Protein AF-A0A2R8BXD3-F1 (afdb_monomer)

Foldseek 3Di:
DDDDDPPDPPDDDPPPPDDFAFDDPVRVCVQQELKKWWKDFPPHTQWIKHAYPPQWIWIDRPPQAIWIWGWDDDPQWIWIWTADPVRDIDDIWTWGWGDPPNWIWIFTDDPDRGTIMTTDDMDSDDDRHPPDPPDD

pLDDT: mean 87.6, std 15.01, range [44.31, 98.75]

Nearest PDB structures (foldseek):
  7qh3-assembly2_B  TM=3.896E-01  e=1.835E-01  Streptomyces tsukubensis NRRL18488
  3akn-assembly1_A  TM=4.116E-01  e=3.632E-01  Rattus norvegicus
  1sa8-assembly1_A  TM=3.874E-01  e=6.474E-01  Rattus norvegicus
  5z4g-assembly2_B  TM=3.226E-01  e=1.095E+00  Ramazzottius varieornatus
  3pve-assembly1_A  TM=2.483E-01  e=3.131E+00  Mus musculus

Sequence (136 aa):
MWRSLLFLCFGLLPGLALAQSPMSASEFERETTGKTLTFSANGMPYGAEEYREDREVRWSFLDGECSTGTWYPQDGAICFVYEDEAGNESAPQCWHFFREGGGLRAEFVSETPGTTLYETETSDEPLLCYGPRIGV

Structure (mmCIF, N/CA/C/O backbone):
data_AF-A0A2R8BXD3-F1
#
_entry.id   AF-A0A2R8BXD3-F1
#
loop_
_atom_site.group_PDB
_atom_site.id
_atom_site.type_symbol
_atom_site.label_atom_id
_atom_site.label_alt_id
_atom_site.label_comp_id
_atom_site.label_asym_id
_atom_site.label_entity_id
_atom_site.label_seq_id
_atom_site.pdbx_PDB_ins_code
_atom_site.Cartn_x
_atom_site.Cartn_y
_atom_site.Cartn_z
_atom_site.occupancy
_atom_site.B_iso_or_equiv
_atom_site.auth_seq_id
_atom_site.auth_comp_id
_atom_site.auth_asym_id
_atom_site.auth_atom_id
_atom_site.pdbx_PDB_model_num
ATOM 1 N N . MET A 1 1 ? -70.888 -22.867 -4.819 1.00 46.06 1 MET A N 1
ATOM 2 C CA . MET A 1 1 ? -69.554 -23.497 -4.741 1.00 46.06 1 MET A CA 1
ATOM 3 C C . MET A 1 1 ? -68.547 -22.526 -5.345 1.00 46.06 1 MET A C 1
ATOM 5 O O . MET A 1 1 ? -68.384 -22.528 -6.553 1.00 46.06 1 MET A O 1
ATOM 9 N N . TRP A 1 2 ? -67.952 -21.631 -4.553 1.00 44.31 2 TRP A N 1
ATOM 10 C CA . TRP A 1 2 ? -66.886 -20.742 -5.033 1.00 44.31 2 TRP A CA 1
ATOM 11 C C . TRP A 1 2 ? -65.704 -20.895 -4.085 1.00 44.31 2 TRP A C 1
ATOM 13 O O . TRP A 1 2 ? -65.833 -20.713 -2.879 1.00 44.31 2 TRP A O 1
ATOM 23 N N . ARG A 1 3 ? -64.599 -21.377 -4.646 1.00 52.12 3 ARG A N 1
ATOM 24 C CA . ARG A 1 3 ? -63.408 -21.847 -3.941 1.00 52.12 3 ARG A CA 1
ATOM 25 C C . ARG A 1 3 ? -62.705 -20.648 -3.305 1.00 52.12 3 ARG A C 1
ATOM 27 O O . ARG A 1 3 ? -62.438 -19.667 -3.995 1.00 52.12 3 ARG A O 1
ATOM 34 N N . SER A 1 4 ? -62.411 -20.741 -2.010 1.00 53.31 4 SER A N 1
ATOM 35 C CA . SER A 1 4 ? -61.536 -19.814 -1.296 1.00 53.31 4 SER A CA 1
ATOM 36 C C . SER A 1 4 ? -60.180 -19.746 -2.002 1.00 53.31 4 SER A C 1
ATOM 38 O O . SER A 1 4 ? -59.450 -20.736 -2.020 1.00 53.31 4 SER A O 1
ATOM 40 N N . LEU A 1 5 ? -59.834 -18.596 -2.586 1.00 56.16 5 LEU A N 1
ATOM 41 C CA . LEU A 1 5 ? -58.447 -18.299 -2.933 1.00 56.16 5 LEU A CA 1
ATOM 42 C C . LEU A 1 5 ? -57.765 -17.751 -1.677 1.00 56.16 5 LEU A C 1
ATOM 44 O O . LEU A 1 5 ? -57.925 -16.585 -1.327 1.00 56.16 5 LEU A O 1
ATOM 48 N N . LEU A 1 6 ? -57.020 -18.620 -0.993 1.00 57.12 6 LEU A N 1
ATOM 49 C CA . LEU A 1 6 ? -55.980 -18.212 -0.055 1.00 57.12 6 LEU A CA 1
ATOM 50 C C . LEU A 1 6 ? -54.901 -17.467 -0.853 1.00 57.12 6 LEU A C 1
ATOM 52 O O . LEU A 1 6 ? -54.088 -18.082 -1.540 1.00 57.12 6 LEU A O 1
ATOM 56 N N . PHE A 1 7 ? -54.926 -16.137 -0.784 1.00 58.75 7 PHE A N 1
ATOM 57 C CA . PHE A 1 7 ? -53.820 -15.292 -1.219 1.00 58.75 7 PHE A CA 1
ATOM 58 C C . PHE A 1 7 ? -52.668 -15.486 -0.226 1.00 58.75 7 PHE A C 1
ATOM 60 O O . PHE A 1 7 ? -52.692 -14.976 0.893 1.00 58.75 7 PHE A O 1
ATOM 67 N N . LEU A 1 8 ? -51.684 -16.291 -0.622 1.00 60.66 8 LEU A N 1
ATOM 68 C CA . LEU A 1 8 ? -50.433 -16.459 0.103 1.00 60.66 8 LEU A CA 1
ATOM 69 C C . LEU A 1 8 ? -49.626 -15.159 -0.068 1.00 60.66 8 LEU A C 1
ATOM 71 O O . LEU A 1 8 ? -49.020 -14.934 -1.114 1.00 60.66 8 LEU A O 1
ATOM 75 N N . CYS A 1 9 ? -49.661 -14.275 0.933 1.00 56.91 9 CYS A N 1
ATOM 76 C CA . CYS A 1 9 ? -48.765 -13.123 1.014 1.00 56.91 9 CYS A CA 1
ATOM 77 C C . CYS A 1 9 ? -47.321 -13.625 1.140 1.00 56.91 9 CYS A C 1
ATOM 79 O O . CYS A 1 9 ? -46.855 -13.949 2.232 1.00 56.91 9 CYS A O 1
ATOM 81 N N . PHE A 1 10 ? -46.621 -13.702 0.010 1.00 62.31 10 PHE A N 1
ATOM 82 C CA . PHE A 1 10 ? -45.177 -13.883 -0.044 1.00 62.31 10 PHE A CA 1
ATOM 83 C C . PHE A 1 10 ? -44.533 -12.587 0.469 1.00 62.31 10 PHE A C 1
ATOM 85 O O . PHE A 1 10 ? -44.428 -11.599 -0.256 1.00 62.31 10 PHE A O 1
ATOM 92 N N . GLY A 1 11 ? -44.215 -12.552 1.763 1.00 56.44 11 GLY A N 1
ATOM 93 C CA . GLY A 1 11 ? -43.562 -11.411 2.392 1.00 56.44 11 GLY A CA 1
ATOM 94 C C . GLY A 1 11 ? -42.169 -11.211 1.803 1.00 56.44 11 GLY A C 1
ATOM 95 O O . GLY A 1 11 ? -41.277 -12.019 2.050 1.00 56.44 11 GLY A O 1
ATOM 96 N N . LEU A 1 12 ? -41.979 -10.129 1.043 1.00 57.09 12 LEU A N 1
ATOM 97 C CA . LEU A 1 12 ? -40.650 -9.583 0.785 1.00 57.09 12 LEU A CA 1
ATOM 98 C C . LEU A 1 12 ? -40.075 -9.137 2.133 1.00 57.09 12 LEU A C 1
ATOM 100 O O . LEU A 1 12 ? -40.463 -8.098 2.663 1.00 57.09 12 LEU A O 1
ATOM 104 N N . LEU A 1 13 ? -39.168 -9.931 2.695 1.00 62.22 13 LEU A N 1
ATOM 105 C CA . LEU A 1 13 ? -38.265 -9.458 3.735 1.00 62.22 13 LEU A CA 1
ATOM 106 C C . LEU A 1 13 ? -37.285 -8.486 3.063 1.00 62.22 13 LEU A C 1
ATOM 108 O O . LEU A 1 13 ? -36.524 -8.922 2.196 1.00 62.22 13 LEU A O 1
ATOM 112 N N . PRO A 1 14 ? -37.294 -7.186 3.405 1.00 62.22 14 PRO A N 1
ATOM 113 C CA . PRO A 1 14 ? -36.250 -6.286 2.952 1.00 62.22 14 PRO A CA 1
ATOM 114 C C . PRO A 1 14 ? -34.943 -6.775 3.576 1.00 62.22 14 PRO A C 1
ATOM 116 O O . PRO A 1 14 ? -34.786 -6.768 4.798 1.00 62.22 14 PRO A O 1
ATOM 119 N N . GLY A 1 15 ? -34.024 -7.262 2.744 1.00 63.09 15 GLY A N 1
ATOM 120 C CA . GLY A 1 15 ? -32.668 -7.550 3.184 1.00 63.09 15 GLY A CA 1
ATOM 121 C C . GLY A 1 15 ? -32.052 -6.249 3.676 1.00 63.09 15 GLY A C 1
ATOM 122 O O . GLY A 1 15 ? -31.843 -5.330 2.887 1.00 63.09 15 GLY A O 1
ATOM 123 N N . LEU A 1 16 ? -31.807 -6.148 4.982 1.00 60.72 16 LEU A N 1
ATOM 124 C CA . LEU A 1 16 ? -30.969 -5.096 5.539 1.00 60.72 16 LEU A CA 1
ATOM 125 C C . LEU A 1 16 ? -29.577 -5.275 4.930 1.00 60.72 16 LEU A C 1
ATOM 127 O O . LEU A 1 16 ? -28.841 -6.181 5.317 1.00 60.72 16 LEU A O 1
ATOM 131 N N . ALA A 1 17 ? -29.242 -4.445 3.945 1.00 57.94 17 ALA A N 1
ATOM 132 C CA . ALA A 1 17 ? -27.877 -4.306 3.476 1.00 57.94 17 ALA A CA 1
ATOM 133 C C . ALA A 1 17 ? -27.066 -3.712 4.633 1.00 57.94 17 ALA A C 1
ATOM 135 O O . ALA A 1 17 ? -27.114 -2.509 4.887 1.00 57.94 17 ALA A O 1
ATOM 136 N N . LEU A 1 18 ? -26.383 -4.569 5.391 1.00 63.78 18 LEU A N 1
ATOM 137 C CA . LEU A 1 18 ? -25.382 -4.113 6.341 1.00 63.78 18 LEU A CA 1
ATOM 138 C C . LEU A 1 18 ? -24.222 -3.563 5.515 1.00 63.78 18 LEU A C 1
ATOM 140 O O . LEU A 1 18 ? -23.564 -4.313 4.796 1.00 63.78 18 LEU A O 1
ATOM 144 N N . ALA A 1 19 ? -24.011 -2.249 5.582 1.00 70.81 19 ALA A N 1
ATOM 145 C CA . ALA A 1 19 ? -22.806 -1.641 5.046 1.00 70.81 19 ALA A CA 1
ATOM 146 C C . ALA A 1 19 ? -21.604 -2.311 5.722 1.00 70.81 19 ALA A C 1
ATOM 148 O O . ALA A 1 19 ? -21.521 -2.349 6.953 1.00 70.81 19 ALA A O 1
ATOM 149 N N . GLN A 1 20 ? -20.715 -2.898 4.924 1.00 82.75 20 GLN A N 1
ATOM 150 C CA . GLN A 1 20 ? -19.521 -3.543 5.446 1.00 82.75 20 GLN A CA 1
ATOM 151 C C . GLN A 1 20 ? -18.646 -2.491 6.137 1.00 82.75 20 GLN A C 1
ATOM 153 O O . GLN A 1 20 ? -18.432 -1.410 5.593 1.00 82.75 20 GLN A O 1
ATOM 158 N N . SER A 1 21 ? -18.160 -2.787 7.341 1.00 91.00 21 SER A N 1
ATOM 159 C CA . SER A 1 21 ? -17.233 -1.902 8.050 1.00 91.00 21 SER A CA 1
ATOM 160 C C . SER A 1 21 ? -15.799 -2.082 7.530 1.00 91.00 21 SER A C 1
ATOM 162 O O . SER A 1 21 ? -15.441 -3.210 7.171 1.00 91.00 21 SER A O 1
ATOM 164 N N . PRO A 1 22 ? -14.977 -1.015 7.502 1.00 95.31 22 PRO A N 1
ATOM 165 C CA . PRO A 1 22 ? -13.551 -1.137 7.224 1.00 95.31 22 PRO A CA 1
ATOM 166 C C . PRO A 1 22 ? -12.861 -2.050 8.241 1.00 95.31 22 PRO A C 1
ATOM 168 O O . PRO A 1 22 ? -13.265 -2.127 9.403 1.00 95.31 22 PRO A O 1
ATOM 171 N N . MET A 1 23 ? -11.803 -2.718 7.798 1.00 97.00 23 MET A N 1
ATOM 172 C CA . MET A 1 23 ? -10.920 -3.510 8.642 1.00 97.00 23 MET A CA 1
ATOM 173 C C . MET A 1 23 ? -10.170 -2.609 9.621 1.00 97.00 23 MET A C 1
ATOM 175 O O . MET A 1 23 ? -9.746 -1.502 9.289 1.00 97.00 23 MET A O 1
ATOM 179 N N . SER A 1 24 ? -9.958 -3.116 10.829 1.00 97.69 24 SER A N 1
ATOM 180 C CA . SER A 1 24 ? -9.037 -2.508 11.782 1.00 97.69 24 SER A CA 1
ATOM 181 C C . SER A 1 24 ? -7.578 -2.702 11.360 1.00 97.69 24 SER A C 1
ATOM 183 O O . SER A 1 24 ? -7.239 -3.594 10.583 1.00 97.69 24 SER A O 1
ATOM 185 N N . ALA A 1 25 ? -6.687 -1.902 11.946 1.00 98.12 25 ALA A N 1
ATOM 186 C CA . ALA A 1 25 ? -5.246 -1.987 11.718 1.00 98.12 25 ALA A CA 1
ATOM 187 C C . ALA A 1 25 ? -4.660 -3.372 12.013 1.00 98.12 25 ALA A C 1
ATOM 189 O O . ALA A 1 25 ? -3.820 -3.855 11.269 1.00 98.12 25 ALA A O 1
ATOM 190 N N . SER A 1 26 ? -5.110 -4.016 13.093 1.00 98.19 26 SER A N 1
ATOM 191 C CA . SER A 1 26 ? -4.623 -5.338 13.495 1.00 98.19 26 SER A CA 1
ATOM 192 C C . SER A 1 26 ? -5.185 -6.459 12.624 1.00 98.19 26 SER A C 1
ATOM 194 O O . SER A 1 26 ? -4.538 -7.489 12.452 1.00 98.19 26 SER A O 1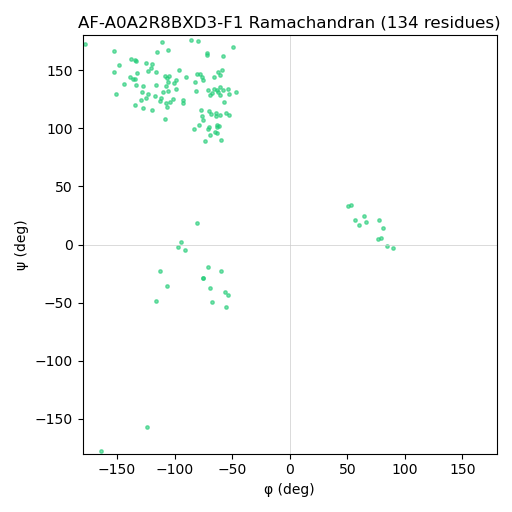
ATOM 196 N N . GLU A 1 27 ? -6.388 -6.284 12.071 1.00 98.12 27 GLU A N 1
ATOM 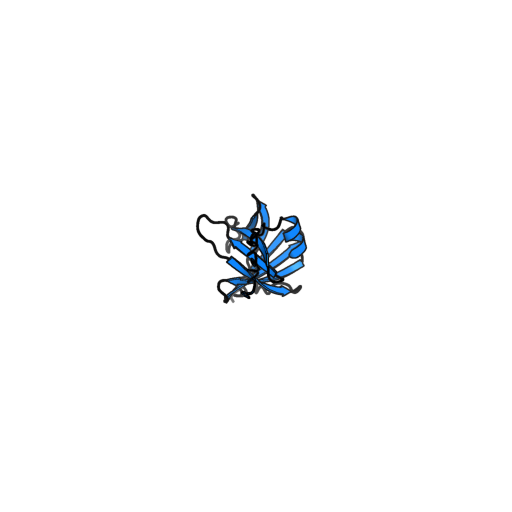197 C CA . GLU A 1 27 ? -6.894 -7.179 11.034 1.00 98.12 27 GLU A CA 1
ATOM 198 C C . GLU A 1 27 ? -6.070 -7.021 9.765 1.00 98.12 27 GLU A C 1
ATOM 200 O O . GLU A 1 27 ? -5.580 -8.021 9.261 1.00 98.12 27 GLU A O 1
ATOM 205 N N . PHE A 1 28 ? -5.850 -5.787 9.310 1.00 98.56 28 PHE A N 1
ATOM 206 C CA . PHE A 1 28 ? -5.018 -5.502 8.146 1.00 98.56 28 PHE A CA 1
ATOM 207 C C . PHE A 1 28 ? -3.611 -6.097 8.288 1.00 98.56 28 PHE A C 1
ATOM 209 O O . PHE A 1 28 ? -3.223 -6.917 7.466 1.00 98.56 28 PHE A O 1
ATOM 216 N N . GLU A 1 29 ? -2.908 -5.791 9.381 1.00 98.50 29 GLU A N 1
ATOM 217 C CA . GLU A 1 29 ? -1.560 -6.295 9.678 1.00 98.50 29 GLU A CA 1
ATOM 218 C C . GLU A 1 29 ? -1.482 -7.821 9.617 1.00 98.50 29 GLU A C 1
ATOM 220 O O . GLU A 1 29 ? -0.562 -8.375 9.021 1.00 98.50 29 GLU A O 1
ATOM 225 N N . ARG A 1 30 ? -2.474 -8.516 10.186 1.00 97.94 30 ARG A N 1
ATOM 226 C CA . ARG A 1 30 ? -2.526 -9.981 10.165 1.00 97.94 30 ARG A CA 1
ATOM 227 C C . ARG A 1 30 ? -2.796 -10.525 8.763 1.00 97.94 30 ARG A C 1
ATOM 229 O O . ARG A 1 30 ? -2.285 -11.588 8.421 1.00 97.94 30 ARG A O 1
ATOM 236 N N . GLU A 1 31 ? -3.637 -9.851 7.983 1.00 96.94 31 GLU A N 1
ATOM 237 C CA . GLU A 1 31 ? -3.971 -10.303 6.634 1.00 96.94 31 GLU A CA 1
ATOM 238 C C . GLU A 1 31 ? -2.835 -10.045 5.632 1.00 96.94 31 GLU A C 1
ATOM 240 O O . GLU A 1 31 ? -2.724 -10.824 4.685 1.00 96.94 31 GLU A O 1
ATOM 245 N N . THR A 1 32 ? -1.999 -9.016 5.823 1.00 98.31 32 THR A N 1
ATOM 246 C CA . THR A 1 32 ? -1.010 -8.579 4.820 1.00 98.31 32 THR A CA 1
ATOM 247 C C . THR A 1 32 ? 0.443 -8.921 5.142 1.00 98.31 32 THR A C 1
ATOM 249 O O . THR A 1 32 ? 1.176 -9.257 4.218 1.00 98.31 32 THR A O 1
ATOM 252 N N . THR A 1 33 ? 0.872 -8.882 6.410 1.00 98.38 33 THR A N 1
ATOM 253 C CA . THR A 1 33 ? 2.294 -9.048 6.784 1.00 98.38 33 THR A CA 1
ATOM 254 C C . THR A 1 33 ? 2.911 -10.315 6.188 1.00 98.38 33 THR A C 1
ATOM 256 O O . THR A 1 33 ? 2.372 -11.414 6.340 1.00 98.38 33 THR A O 1
ATOM 259 N N . GLY A 1 34 ? 4.071 -10.161 5.547 1.00 98.12 34 GLY A N 1
ATOM 260 C CA . GLY A 1 34 ? 4.820 -11.247 4.918 1.00 98.12 34 GLY A CA 1
ATOM 261 C C . GLY A 1 34 ? 4.316 -11.640 3.528 1.00 98.12 34 GLY A C 1
ATOM 262 O O . GLY A 1 34 ? 4.669 -12.717 3.053 1.00 98.12 34 GLY A O 1
ATOM 263 N N . LYS A 1 35 ? 3.477 -10.814 2.891 1.00 98.38 35 LYS A N 1
ATOM 264 C CA . LYS A 1 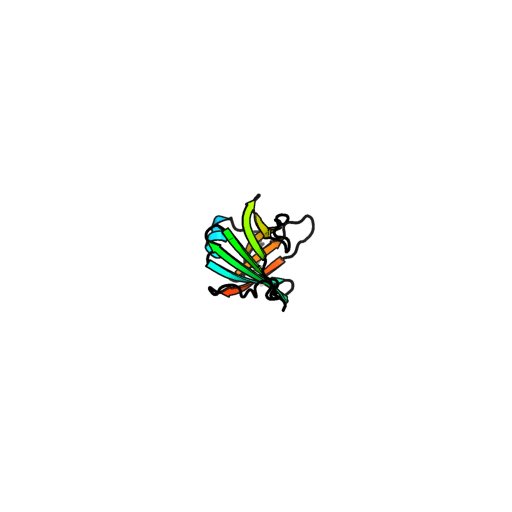35 ? 2.895 -11.088 1.571 1.00 98.38 35 LYS A CA 1
ATOM 265 C C . LYS A 1 35 ? 3.179 -9.968 0.583 1.00 98.38 35 LYS A C 1
ATOM 267 O O . LYS A 1 35 ? 3.310 -8.807 0.961 1.00 98.38 35 LYS A O 1
ATOM 272 N N . THR A 1 36 ? 3.147 -10.326 -0.691 1.00 98.25 36 THR A N 1
ATOM 273 C CA . THR A 1 36 ? 3.051 -9.406 -1.819 1.00 98.25 36 THR A CA 1
ATOM 274 C C . THR A 1 36 ? 1.651 -9.499 -2.415 1.00 98.25 36 THR A C 1
ATOM 276 O O . THR A 1 36 ? 1.216 -10.582 -2.808 1.00 98.25 36 THR A O 1
ATOM 279 N N . LEU A 1 37 ? 0.934 -8.378 -2.463 1.00 98.19 37 LEU A N 1
ATOM 280 C CA . LEU A 1 37 ? -0.421 -8.280 -3.001 1.00 98.19 37 LEU A CA 1
ATOM 281 C C . LEU A 1 37 ? -0.412 -7.493 -4.309 1.00 98.19 37 LEU A C 1
ATOM 283 O O . LEU A 1 37 ? 0.127 -6.390 -4.359 1.00 98.19 37 LEU A O 1
ATOM 287 N N . THR A 1 38 ? -1.052 -8.021 -5.349 1.00 97.44 38 THR A N 1
ATOM 288 C CA . THR A 1 38 ? -1.272 -7.299 -6.610 1.00 97.44 38 THR A CA 1
ATOM 289 C C . THR A 1 38 ? -2.675 -6.718 -6.622 1.00 97.44 38 THR A C 1
ATOM 291 O O . THR A 1 38 ? -3.649 -7.412 -6.328 1.00 97.44 38 THR A O 1
ATOM 294 N N . PHE A 1 39 ? -2.785 -5.457 -7.019 1.00 97.81 39 PHE A N 1
ATOM 295 C CA . PHE A 1 39 ? -4.028 -4.708 -7.079 1.00 97.81 39 PHE A CA 1
ATOM 296 C C . PHE A 1 39 ? -4.392 -4.311 -8.508 1.00 97.81 39 PHE A C 1
ATOM 298 O O . PHE A 1 39 ? -3.542 -4.009 -9.350 1.00 97.81 39 PHE A O 1
ATOM 305 N N . SER A 1 40 ? -5.696 -4.239 -8.755 1.00 97.06 40 SER A N 1
ATOM 306 C CA . SER A 1 40 ? -6.290 -3.710 -9.978 1.00 97.06 40 SER A CA 1
ATOM 307 C C . SER A 1 40 ? -7.202 -2.523 -9.688 1.00 97.06 40 SER A C 1
ATOM 309 O O . SER A 1 40 ? -7.821 -2.441 -8.628 1.00 97.06 40 SER A O 1
ATOM 311 N N . ALA A 1 41 ? -7.323 -1.625 -10.660 1.00 95.94 41 ALA A N 1
ATOM 312 C CA . ALA A 1 41 ? -8.272 -0.521 -10.663 1.00 95.94 41 ALA A CA 1
ATOM 313 C C . ALA A 1 41 ? -9.041 -0.552 -11.985 1.00 95.94 41 ALA A C 1
ATOM 315 O O . ALA A 1 41 ? -8.440 -0.657 -13.054 1.00 95.94 41 ALA A O 1
ATOM 316 N N . ASN A 1 42 ? -10.373 -0.465 -11.941 1.00 93.19 42 ASN A N 1
ATOM 317 C CA . ASN A 1 42 ? -11.220 -0.511 -13.144 1.00 93.19 42 ASN A CA 1
ATOM 318 C C . ASN A 1 42 ? -10.952 -1.737 -14.049 1.00 93.19 42 ASN A C 1
ATOM 320 O O . ASN A 1 42 ? -11.032 -1.645 -15.273 1.00 93.19 42 ASN A O 1
ATOM 324 N N . GLY A 1 43 ? -10.607 -2.881 -13.448 1.00 91.56 43 GLY A N 1
ATOM 325 C CA . GLY A 1 43 ? -10.299 -4.126 -14.161 1.00 91.56 43 GLY A CA 1
ATOM 326 C C . GLY A 1 43 ? -8.919 -4.177 -14.826 1.00 91.56 43 GLY A C 1
ATOM 327 O O . GLY A 1 43 ? -8.623 -5.158 -15.503 1.00 91.56 43 GLY A O 1
ATOM 328 N N . MET A 1 44 ? -8.077 -3.159 -14.637 1.00 94.56 44 MET A N 1
ATOM 329 C CA . MET A 1 44 ? -6.709 -3.110 -15.157 1.00 94.56 44 MET A CA 1
ATOM 330 C C . MET A 1 44 ? -5.693 -3.271 -14.020 1.00 94.56 44 MET A C 1
ATOM 332 O O . MET A 1 44 ? -5.949 -2.753 -12.930 1.00 94.56 44 MET A O 1
ATOM 336 N N . PRO A 1 45 ? -4.542 -3.936 -14.247 1.00 94.00 45 PRO A N 1
ATOM 337 C CA . PRO A 1 45 ? -3.448 -3.959 -13.278 1.00 94.00 45 PRO A CA 1
ATOM 338 C C . PRO A 1 45 ? -3.054 -2.538 -12.875 1.00 94.00 45 PRO A C 1
ATOM 340 O O . PRO A 1 45 ? -2.943 -1.662 -13.735 1.00 94.00 45 PRO A O 1
ATOM 343 N N . TYR A 1 46 ? -2.883 -2.315 -11.576 1.00 95.44 46 TYR A N 1
ATOM 344 C CA . TYR A 1 46 ? -2.596 -0.996 -11.018 1.00 95.44 46 TYR A CA 1
ATOM 345 C C . TYR A 1 46 ? -1.224 -0.947 -10.353 1.00 95.44 46 TYR A C 1
ATOM 347 O O . TYR A 1 46 ? -0.441 -0.041 -10.615 1.00 95.44 46 TYR A O 1
ATOM 355 N N . GLY A 1 47 ? -0.928 -1.927 -9.507 1.00 95.94 47 GLY A N 1
ATOM 356 C CA . GLY A 1 47 ? 0.313 -1.966 -8.750 1.00 95.94 47 GLY A CA 1
ATOM 357 C C . GLY A 1 47 ? 0.410 -3.226 -7.913 1.00 95.94 47 GLY A C 1
ATOM 358 O O . GLY A 1 47 ? -0.554 -3.986 -7.819 1.00 95.94 47 GLY A O 1
ATOM 359 N N . ALA A 1 48 ? 1.565 -3.434 -7.301 1.00 97.38 48 ALA A N 1
ATOM 360 C CA . ALA A 1 48 ? 1.756 -4.465 -6.298 1.00 97.38 48 ALA A CA 1
ATOM 361 C C . ALA 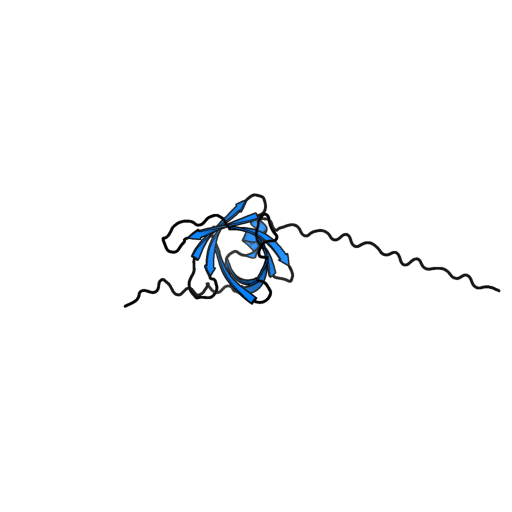A 1 48 ? 2.484 -3.902 -5.079 1.00 97.38 48 ALA A C 1
ATOM 363 O O . ALA A 1 48 ? 3.322 -3.004 -5.198 1.00 97.38 48 ALA A O 1
ATOM 364 N N . GLU A 1 49 ? 2.150 -4.451 -3.917 1.00 98.12 49 GLU A N 1
ATOM 365 C CA . GLU A 1 49 ? 2.676 -4.038 -2.626 1.00 98.12 49 GLU A CA 1
ATOM 366 C C . GLU A 1 49 ? 3.200 -5.237 -1.848 1.00 98.12 49 GLU A C 1
ATOM 368 O O . GLU A 1 49 ? 2.470 -6.193 -1.602 1.00 98.12 49 GLU A O 1
ATOM 373 N N . GLU A 1 50 ? 4.461 -5.174 -1.444 1.00 98.25 50 GLU A N 1
ATOM 374 C CA . GLU A 1 50 ? 5.059 -6.106 -0.494 1.00 98.25 50 GLU A CA 1
ATOM 375 C C . GLU A 1 50 ? 4.943 -5.541 0.918 1.00 98.25 50 GLU A C 1
ATOM 377 O O . GLU A 1 50 ? 5.432 -4.444 1.187 1.00 98.25 50 GLU A O 1
ATOM 382 N N . TYR A 1 51 ? 4.347 -6.316 1.820 1.00 98.38 51 TYR A N 1
ATOM 383 C CA . TYR A 1 51 ? 4.164 -5.985 3.228 1.00 98.38 51 TYR A CA 1
ATOM 384 C C . TYR A 1 51 ? 5.148 -6.764 4.087 1.00 98.38 51 TYR A C 1
ATOM 386 O O . TYR A 1 51 ? 5.163 -7.997 4.086 1.00 98.38 51 TYR A O 1
ATOM 394 N N . ARG A 1 52 ? 5.951 -6.046 4.864 1.00 98.06 52 ARG A N 1
ATOM 395 C CA . ARG A 1 52 ? 7.010 -6.610 5.700 1.00 98.06 52 ARG A CA 1
ATOM 396 C C . ARG A 1 52 ? 6.668 -6.489 7.180 1.00 98.06 52 ARG A C 1
ATOM 398 O O . ARG A 1 52 ? 5.649 -5.914 7.566 1.00 98.06 52 ARG A O 1
ATOM 405 N N . GLU A 1 53 ? 7.524 -7.083 8.007 1.00 97.31 53 GLU A N 1
ATOM 406 C CA . GLU A 1 53 ? 7.497 -6.866 9.453 1.00 97.31 53 GLU A CA 1
ATOM 407 C C . GLU A 1 53 ? 7.679 -5.373 9.780 1.00 97.31 53 GLU A C 1
ATOM 409 O O . GLU A 1 53 ? 8.081 -4.575 8.933 1.00 97.31 53 GLU A O 1
ATOM 414 N N . ASP A 1 54 ? 7.314 -4.984 11.002 1.00 97.62 54 ASP A N 1
ATOM 415 C CA . ASP A 1 54 ? 7.444 -3.607 11.501 1.00 97.62 54 ASP A CA 1
ATOM 416 C C . ASP A 1 54 ? 6.732 -2.530 10.655 1.00 97.62 54 ASP A C 1
ATOM 418 O O . ASP A 1 54 ? 7.006 -1.338 10.785 1.00 97.62 54 ASP A O 1
ATOM 422 N N . ARG A 1 55 ? 5.738 -2.944 9.854 1.00 98.31 55 ARG A N 1
ATOM 423 C CA . ARG A 1 55 ? 4.903 -2.082 8.996 1.00 98.31 55 ARG A CA 1
ATOM 424 C C . ARG A 1 55 ? 5.658 -1.375 7.880 1.00 98.31 55 ARG A C 1
ATOM 426 O O . ARG A 1 55 ? 5.203 -0.348 7.375 1.00 98.31 55 ARG A O 1
ATOM 433 N N . GLU A 1 56 ? 6.777 -1.946 7.468 1.00 98.31 56 GLU A N 1
ATOM 434 C CA . GLU A 1 56 ? 7.460 -1.537 6.252 1.00 98.31 56 GLU A CA 1
ATOM 435 C C . GLU A 1 56 ? 6.731 -2.082 5.020 1.00 98.31 56 GLU A C 1
ATOM 437 O O . GLU A 1 56 ? 6.205 -3.200 5.020 1.00 98.31 56 GLU A O 1
ATOM 442 N N . VAL A 1 57 ? 6.714 -1.292 3.951 1.00 98.00 57 VAL A N 1
ATOM 443 C CA . VAL A 1 57 ? 6.139 -1.680 2.663 1.00 98.00 57 VAL A CA 1
ATOM 444 C C . VAL A 1 57 ? 7.047 -1.310 1.509 1.00 98.00 57 VAL A C 1
ATOM 446 O O . VAL A 1 57 ? 7.901 -0.423 1.597 1.00 98.00 57 VAL A O 1
ATOM 449 N N . ARG A 1 58 ? 6.830 -1.992 0.391 1.00 96.50 58 ARG A N 1
ATOM 450 C CA . ARG A 1 58 ? 7.420 -1.638 -0.891 1.00 96.50 58 ARG A CA 1
ATOM 451 C C . ARG A 1 58 ? 6.357 -1.694 -1.974 1.00 96.50 58 ARG A C 1
ATOM 453 O O . ARG A 1 58 ? 5.779 -2.750 -2.207 1.00 96.50 58 ARG A O 1
ATOM 460 N N . TRP A 1 59 ? 6.131 -0.567 -2.635 1.00 96.12 59 TRP A N 1
ATOM 461 C CA . TRP A 1 59 ? 5.124 -0.401 -3.679 1.00 96.12 59 TRP A CA 1
ATOM 462 C C . TRP A 1 59 ? 5.770 -0.314 -5.061 1.00 96.12 59 TRP A C 1
ATOM 464 O O . TRP A 1 59 ? 6.815 0.315 -5.203 1.00 96.12 59 TRP A O 1
ATOM 474 N N . SER A 1 60 ? 5.132 -0.882 -6.085 1.00 94.62 60 SER A N 1
ATOM 475 C CA . SER A 1 60 ? 5.480 -0.668 -7.496 1.00 94.62 60 SER A CA 1
ATOM 476 C C . SER A 1 60 ? 4.227 -0.519 -8.350 1.00 94.62 60 SER A C 1
ATOM 478 O O . SER A 1 60 ? 3.247 -1.240 -8.161 1.00 94.62 60 SER A O 1
ATOM 480 N N . PHE A 1 61 ? 4.296 0.339 -9.369 1.00 92.94 61 PHE A N 1
ATOM 481 C CA . PHE A 1 61 ? 3.298 0.414 -10.442 1.00 92.94 61 PHE A CA 1
ATOM 482 C C . PHE A 1 61 ? 3.500 -0.664 -11.524 1.00 92.94 61 PHE A C 1
ATOM 484 O O . PHE A 1 61 ? 2.965 -0.551 -12.626 1.00 92.94 61 PHE A O 1
ATOM 491 N N . LEU A 1 6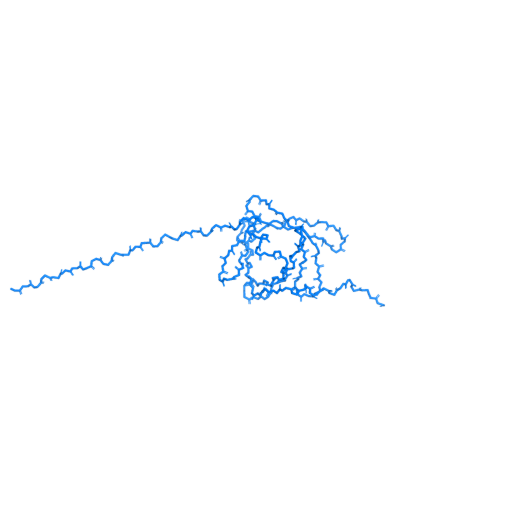2 ? 4.252 -1.730 -11.210 1.00 90.81 62 LEU A N 1
ATOM 492 C CA . LEU A 1 62 ? 4.597 -2.839 -12.112 1.00 90.81 62 LEU A CA 1
ATOM 493 C C . LEU A 1 62 ? 5.511 -2.422 -13.280 1.00 90.81 62 LEU A C 1
ATOM 495 O O . LEU A 1 62 ? 5.619 -3.128 -14.281 1.00 90.81 62 LEU A O 1
ATOM 499 N N . ASP A 1 63 ? 6.190 -1.286 -13.145 1.00 88.00 63 ASP A N 1
ATOM 500 C CA . ASP A 1 63 ? 7.218 -0.775 -14.058 1.00 88.00 63 ASP A CA 1
ATOM 501 C C . ASP A 1 63 ? 8.636 -1.228 -13.666 1.00 88.00 63 ASP A C 1
ATOM 503 O O . ASP A 1 63 ? 9.597 -1.007 -14.406 1.00 88.00 63 ASP A O 1
ATOM 507 N N . GLY A 1 64 ? 8.754 -1.914 -12.525 1.00 83.75 64 GLY A N 1
ATOM 508 C CA . GLY A 1 64 ? 10.009 -2.406 -11.975 1.00 83.75 64 GLY A CA 1
ATOM 509 C C . GLY A 1 64 ? 10.775 -1.374 -11.146 1.00 83.75 64 GLY A C 1
ATOM 510 O O . GLY A 1 64 ? 11.817 -1.723 -10.587 1.00 83.75 64 GLY A O 1
ATOM 511 N N . GLU A 1 65 ? 10.254 -0.150 -11.028 1.00 88.38 65 GLU A N 1
ATOM 512 C CA . GLU A 1 65 ? 10.678 0.833 -10.037 1.00 88.38 65 GLU A CA 1
ATOM 513 C C . GLU A 1 65 ? 9.827 0.645 -8.769 1.00 88.38 65 GLU A C 1
ATOM 515 O O . GLU A 1 65 ? 8.657 0.249 -8.824 1.00 88.38 65 GLU A O 1
ATOM 520 N N . CYS A 1 66 ? 10.440 0.848 -7.602 1.00 91.56 66 CYS A N 1
ATOM 521 C CA . CYS A 1 66 ? 9.787 0.605 -6.321 1.00 91.56 66 CYS A CA 1
ATOM 522 C C . CYS A 1 66 ? 10.016 1.758 -5.352 1.00 91.56 66 CYS A C 1
ATOM 524 O O . CYS A 1 66 ? 11.152 2.202 -5.187 1.00 91.56 66 CYS A O 1
ATOM 526 N N . SER A 1 67 ? 8.957 2.147 -4.650 1.00 93.00 67 SER A N 1
ATOM 527 C CA . SER A 1 67 ? 9.009 3.087 -3.534 1.00 93.00 67 SER A CA 1
ATOM 528 C C . SER A 1 67 ? 8.934 2.326 -2.217 1.00 93.00 67 SER A C 1
ATOM 530 O O . SER A 1 67 ? 8.015 1.537 -1.987 1.00 93.00 67 SER A O 1
ATOM 532 N N . THR A 1 68 ? 9.914 2.552 -1.353 1.00 95.12 68 THR A N 1
ATOM 533 C CA . THR A 1 68 ? 9.918 2.101 0.040 1.00 95.12 68 THR A CA 1
ATOM 534 C C . THR A 1 68 ? 9.036 3.008 0.881 1.00 95.12 68 THR A C 1
ATOM 536 O O . THR A 1 68 ? 8.917 4.200 0.605 1.00 95.12 68 THR A O 1
ATOM 539 N N . GLY A 1 69 ? 8.381 2.446 1.890 1.00 97.06 69 GLY A N 1
ATOM 540 C CA . GLY A 1 69 ? 7.481 3.208 2.737 1.00 97.06 69 GLY A CA 1
ATOM 541 C C . GLY A 1 69 ? 7.135 2.505 4.036 1.00 97.06 69 GLY A C 1
ATOM 542 O O . GLY A 1 69 ? 7.612 1.409 4.332 1.00 97.06 69 GLY A O 1
ATOM 543 N N . THR A 1 70 ? 6.269 3.151 4.806 1.00 98.50 70 THR A N 1
ATOM 544 C CA . THR A 1 70 ? 5.682 2.593 6.025 1.00 98.50 70 THR A CA 1
ATOM 545 C C . THR A 1 70 ? 4.185 2.838 6.047 1.00 98.50 70 THR A C 1
ATOM 547 O O . THR A 1 70 ? 3.682 3.760 5.395 1.00 98.50 70 THR A O 1
ATOM 550 N N . TRP A 1 71 ? 3.468 2.025 6.819 1.00 98.75 71 TRP A N 1
ATOM 551 C CA . TRP A 1 71 ? 2.046 2.229 7.050 1.00 98.75 71 TRP A CA 1
ATOM 552 C C . TRP A 1 71 ? 1.701 2.352 8.535 1.00 98.75 71 TRP A C 1
ATOM 554 O O . TRP A 1 71 ? 2.327 1.759 9.415 1.00 98.75 71 TRP A O 1
ATOM 564 N N . TYR A 1 72 ? 0.663 3.127 8.834 1.00 98.69 72 TYR A N 1
ATOM 565 C CA . TYR A 1 72 ? 0.149 3.305 10.188 1.00 98.69 72 TYR A CA 1
ATOM 566 C C . TYR A 1 72 ? -1.365 3.553 10.181 1.00 98.69 72 TYR A C 1
ATOM 568 O O . TYR A 1 72 ? -1.918 4.037 9.194 1.00 98.69 72 TYR A O 1
ATOM 576 N N . PRO A 1 73 ? -2.078 3.227 11.272 1.00 98.31 73 PRO A N 1
ATOM 577 C CA . PRO A 1 73 ? -3.500 3.509 11.356 1.00 98.31 73 PRO A CA 1
ATOM 578 C C . PRO A 1 73 ? -3.778 4.953 11.765 1.00 98.31 73 PRO A C 1
ATOM 580 O O . PRO A 1 73 ? -3.150 5.481 12.684 1.00 98.31 73 PRO A O 1
ATOM 583 N N . GLN A 1 74 ? -4.786 5.559 11.149 1.00 97.81 74 GLN A N 1
ATOM 584 C CA . GLN A 1 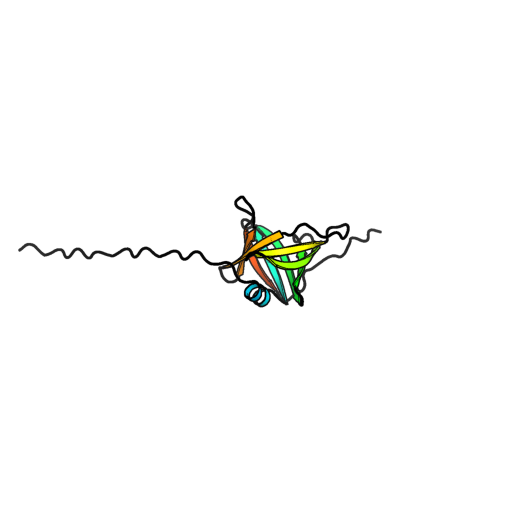74 ? -5.272 6.890 11.501 1.00 97.81 74 GLN A CA 1
ATOM 585 C C . GLN A 1 74 ? -6.762 6.998 11.176 1.00 97.81 74 GLN A C 1
ATOM 587 O O . GLN A 1 74 ? -7.178 6.657 10.076 1.00 97.81 74 GLN A O 1
ATOM 592 N N . ASP A 1 75 ? -7.570 7.454 12.138 1.00 95.31 75 ASP A N 1
ATOM 593 C CA . ASP A 1 75 ? -9.003 7.745 11.956 1.00 95.31 75 ASP A CA 1
ATOM 594 C C . ASP A 1 75 ? -9.823 6.601 11.309 1.00 95.31 75 ASP A C 1
ATOM 596 O O . ASP A 1 75 ? -10.780 6.824 10.572 1.00 95.31 75 ASP A O 1
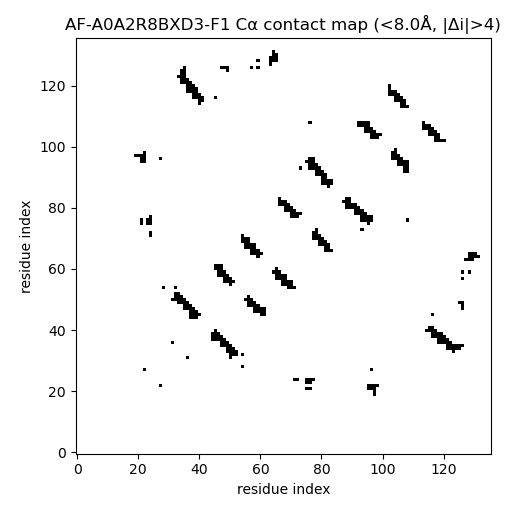ATOM 600 N N . GLY A 1 76 ? -9.453 5.345 11.592 1.00 94.62 76 GLY A N 1
ATOM 601 C CA . GLY A 1 76 ? -10.100 4.152 11.022 1.00 94.62 76 GLY A CA 1
ATOM 602 C C . GLY A 1 76 ? -9.664 3.799 9.591 1.00 94.62 76 GLY A C 1
ATOM 603 O O . GLY A 1 76 ? -10.223 2.882 8.992 1.00 94.62 76 GLY A O 1
ATOM 604 N N . ALA A 1 77 ? -8.676 4.506 9.048 1.00 97.88 77 ALA A N 1
ATOM 605 C CA . ALA A 1 77 ? -7.988 4.197 7.802 1.00 97.88 77 ALA A CA 1
ATOM 606 C C . ALA A 1 77 ? -6.579 3.642 8.067 1.00 97.88 77 ALA A C 1
ATOM 608 O O . ALA A 1 77 ? -6.044 3.729 9.178 1.00 97.88 77 ALA A O 1
ATOM 609 N N . ILE A 1 78 ? -5.980 3.088 7.017 1.00 98.69 78 ILE A N 1
ATOM 610 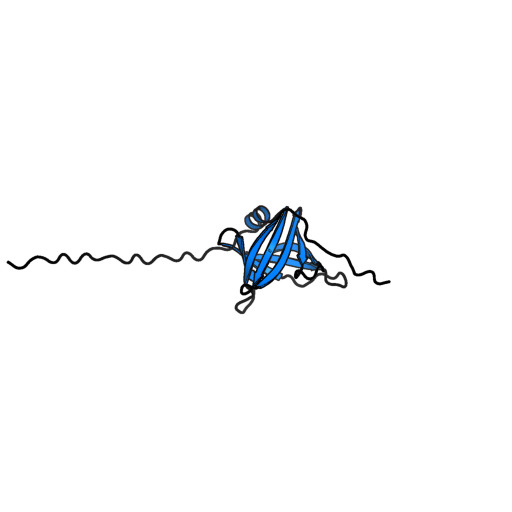C CA . ILE A 1 78 ? -4.571 2.708 6.947 1.00 98.69 78 ILE A CA 1
ATOM 611 C C . ILE A 1 78 ? -3.880 3.723 6.039 1.00 98.69 78 ILE A C 1
ATOM 613 O O . ILE A 1 78 ? -4.261 3.871 4.878 1.00 98.69 78 ILE A O 1
ATOM 617 N N . CYS A 1 79 ? -2.912 4.453 6.578 1.00 98.56 79 CYS A N 1
ATOM 618 C CA . CYS A 1 79 ? -2.195 5.508 5.876 1.00 98.56 79 CYS A CA 1
ATOM 619 C C . CYS A 1 79 ? -0.778 5.065 5.547 1.00 98.56 79 CYS A C 1
ATOM 621 O O . CYS A 1 79 ? -0.102 4.492 6.397 1.00 98.56 79 CYS A O 1
ATOM 623 N N . PHE A 1 80 ? -0.346 5.363 4.326 1.00 98.56 80 PHE A N 1
ATOM 624 C CA . PHE A 1 80 ? 0.954 4.993 3.784 1.00 98.56 80 PHE A CA 1
ATOM 625 C C . PHE A 1 80 ? 1.766 6.242 3.484 1.00 98.56 80 PHE A C 1
ATOM 627 O O . PHE A 1 80 ? 1.240 7.204 2.920 1.00 98.56 80 PHE A O 1
ATOM 634 N N . VAL A 1 81 ? 3.044 6.209 3.835 1.00 98.12 81 VAL A N 1
ATOM 635 C CA . VAL A 1 81 ? 4.026 7.237 3.484 1.00 98.12 81 VAL A CA 1
ATOM 636 C C . VAL A 1 81 ? 5.157 6.551 2.743 1.00 98.12 81 VAL A C 1
ATOM 638 O O . VAL A 1 81 ? 5.674 5.541 3.216 1.00 98.12 81 VAL A O 1
ATOM 641 N N . TYR A 1 82 ? 5.519 7.097 1.587 1.00 96.56 82 TYR A N 1
ATOM 642 C CA . TYR A 1 82 ? 6.545 6.547 0.710 1.00 96.56 82 TYR A CA 1
ATOM 643 C C . TYR A 1 82 ? 7.689 7.535 0.520 1.00 96.56 82 TYR A C 1
ATOM 645 O O . TYR A 1 82 ? 7.494 8.744 0.622 1.00 96.56 82 TYR A O 1
ATOM 653 N N . GLU A 1 83 ? 8.867 7.023 0.198 1.00 93.75 83 GLU A N 1
ATOM 654 C CA . GLU A 1 83 ? 10.010 7.824 -0.227 1.00 93.75 83 GLU A CA 1
ATOM 655 C C . GLU A 1 83 ? 9.886 8.180 -1.719 1.00 93.75 83 GLU A C 1
ATOM 657 O O . GLU A 1 83 ? 9.589 7.323 -2.560 1.00 93.75 83 GLU A O 1
ATOM 662 N N . ASP A 1 84 ? 10.099 9.455 -2.049 1.00 86.25 84 ASP A N 1
ATOM 663 C CA . ASP A 1 84 ? 10.205 9.934 -3.428 1.00 86.25 84 ASP A CA 1
ATOM 664 C C . ASP A 1 84 ? 11.597 9.660 -4.035 1.00 86.25 84 ASP A C 1
ATOM 666 O O . ASP A 1 84 ? 12.522 9.201 -3.364 1.00 86.25 84 ASP A O 1
ATOM 670 N N . GLU A 1 85 ? 11.777 9.970 -5.324 1.00 80.19 85 GLU A N 1
ATOM 671 C CA . GLU A 1 85 ? 13.056 9.771 -6.031 1.00 80.19 85 GLU A CA 1
ATOM 672 C C . GLU A 1 85 ? 14.240 10.541 -5.411 1.00 80.19 85 GLU A C 1
ATOM 674 O O . GLU A 1 85 ? 15.400 10.185 -5.630 1.00 80.19 85 GLU A O 1
ATOM 679 N N . ALA A 1 86 ? 13.967 11.608 -4.656 1.00 84.62 86 ALA A N 1
ATOM 680 C CA . ALA A 1 86 ? 14.965 12.417 -3.967 1.00 84.62 86 ALA A CA 1
ATOM 681 C C . ALA A 1 86 ? 15.176 11.983 -2.502 1.00 84.62 86 ALA A C 1
ATOM 683 O O . ALA A 1 86 ? 15.986 12.598 -1.804 1.00 84.62 86 ALA A O 1
ATOM 684 N N . GLY A 1 87 ? 14.495 10.924 -2.050 1.00 83.75 87 GLY A N 1
ATOM 685 C CA . GLY A 1 87 ? 14.577 10.386 -0.694 1.00 83.75 87 GLY A CA 1
ATOM 686 C C . GLY A 1 87 ? 13.796 11.191 0.347 1.00 83.75 87 GLY A C 1
ATOM 687 O O . GLY A 1 87 ? 14.126 11.119 1.529 1.00 83.75 87 GLY A O 1
ATOM 688 N N . ASN A 1 88 ? 12.805 11.988 -0.063 1.00 91.38 88 ASN A N 1
ATOM 689 C CA . ASN A 1 88 ? 11.916 12.694 0.863 1.00 91.38 88 ASN A CA 1
ATOM 690 C C . ASN A 1 88 ? 10.620 11.910 1.083 1.00 91.38 88 ASN A C 1
ATOM 692 O O . ASN A 1 88 ? 10.130 11.231 0.183 1.00 91.38 88 ASN A O 1
ATOM 696 N N . GLU A 1 89 ? 10.028 12.058 2.266 1.00 93.75 89 GLU A N 1
ATOM 697 C CA . GLU A 1 89 ? 8.738 11.450 2.596 1.00 93.75 89 GLU A CA 1
ATOM 698 C C . GLU A 1 89 ? 7.580 12.133 1.849 1.00 93.75 89 GLU A C 1
ATOM 700 O O . GLU A 1 89 ? 7.449 13.362 1.832 1.00 93.75 89 GLU A O 1
ATOM 705 N N . SER A 1 90 ? 6.702 11.325 1.257 1.00 94.50 90 SER A N 1
ATOM 706 C CA . SER A 1 90 ? 5.480 11.777 0.602 1.00 94.50 90 SER A CA 1
ATOM 707 C C . SER A 1 90 ? 4.437 12.255 1.615 1.00 94.50 90 SER A C 1
ATOM 709 O O . SER A 1 90 ? 4.459 11.915 2.798 1.00 94.50 90 SER A O 1
ATOM 711 N N . ALA A 1 91 ? 3.421 12.974 1.133 1.00 95.44 91 ALA A N 1
ATOM 712 C CA . ALA A 1 91 ? 2.201 13.135 1.918 1.00 95.44 91 ALA A CA 1
ATOM 713 C C . ALA A 1 91 ? 1.550 11.756 2.191 1.00 95.44 91 ALA A C 1
ATOM 715 O O . ALA A 1 91 ? 1.616 10.886 1.311 1.00 95.44 91 ALA A O 1
ATOM 716 N N . PRO A 1 92 ? 0.906 11.553 3.358 1.00 97.00 92 PRO A N 1
ATOM 717 C CA . PRO A 1 92 ? 0.208 10.309 3.655 1.00 97.00 92 PRO A CA 1
ATOM 718 C C . PRO A 1 92 ? -0.930 10.021 2.673 1.00 97.00 92 PRO A C 1
ATOM 720 O O . PRO A 1 92 ? -1.754 10.888 2.378 1.00 97.00 92 PRO A O 1
ATOM 723 N N . GLN A 1 93 ? -1.005 8.776 2.217 1.00 97.00 93 GLN A N 1
ATOM 724 C CA . GLN A 1 93 ? -2.088 8.246 1.394 1.00 97.00 93 GLN A CA 1
ATOM 725 C C . GLN A 1 93 ? -2.927 7.293 2.243 1.00 97.00 93 GLN A C 1
ATOM 727 O O . GLN A 1 93 ? -2.463 6.210 2.590 1.00 97.00 93 GLN A O 1
ATOM 732 N N . CYS A 1 94 ? -4.143 7.698 2.606 1.00 97.81 94 CYS A N 1
ATOM 733 C CA . CYS A 1 94 ? -5.000 6.936 3.514 1.00 97.81 94 CYS A CA 1
ATOM 734 C C . CYS A 1 94 ? -6.077 6.147 2.766 1.00 97.81 94 CYS A C 1
ATOM 736 O O . CYS A 1 94 ? -6.704 6.658 1.838 1.00 97.81 94 CYS A O 1
ATOM 738 N N . TRP A 1 95 ? -6.314 4.913 3.210 1.00 97.94 95 TRP A N 1
ATOM 739 C CA . TRP A 1 95 ? -7.233 3.971 2.578 1.00 97.94 95 TRP A CA 1
ATOM 740 C C . TRP A 1 95 ? -8.102 3.255 3.613 1.00 97.94 95 TRP A C 1
ATOM 742 O O . TRP A 1 95 ? -7.631 2.865 4.685 1.00 97.94 95 TRP A O 1
ATOM 752 N N . HIS A 1 96 ? -9.366 3.021 3.272 1.00 97.44 96 HIS A N 1
ATOM 753 C CA . HIS A 1 96 ? -10.212 2.068 3.982 1.00 97.44 96 HIS A CA 1
ATOM 754 C C . HIS A 1 96 ? -10.118 0.702 3.304 1.00 97.44 96 HIS A C 1
ATOM 756 O O . HIS A 1 96 ? -10.441 0.570 2.124 1.00 97.44 96 HIS A O 1
ATOM 762 N N . PHE A 1 97 ? -9.697 -0.318 4.051 1.00 98.00 97 PHE A N 1
ATOM 763 C CA . PHE A 1 97 ? -9.615 -1.691 3.552 1.00 98.00 97 PHE A CA 1
ATOM 764 C C . PHE A 1 97 ? -10.829 -2.506 3.972 1.00 98.00 97 PHE A C 1
ATOM 766 O O . PHE A 1 97 ? -11.308 -2.400 5.098 1.00 98.00 97 PHE A O 1
ATOM 773 N N . PHE A 1 98 ? -11.300 -3.363 3.078 1.00 97.31 98 PHE A N 1
ATOM 774 C CA . PHE A 1 98 ? -12.433 -4.249 3.288 1.00 97.31 98 PHE A CA 1
ATOM 775 C C . PHE A 1 98 ? -12.085 -5.647 2.791 1.00 97.31 98 PHE A C 1
ATOM 777 O O . PHE A 1 98 ? -11.461 -5.812 1.746 1.00 97.31 98 PHE A O 1
ATOM 784 N N . ARG A 1 99 ? -12.550 -6.675 3.504 1.00 95.44 99 ARG A N 1
ATOM 785 C CA . ARG A 1 99 ? -12.470 -8.058 3.027 1.00 95.44 99 ARG A CA 1
ATOM 786 C C . ARG A 1 99 ? -13.552 -8.299 1.976 1.00 95.44 99 ARG A C 1
ATOM 788 O O . ARG A 1 99 ? -14.730 -8.265 2.316 1.00 95.44 99 ARG A O 1
ATOM 795 N N . GLU A 1 100 ? -13.195 -8.585 0.734 1.00 92.94 100 GLU A N 1
ATOM 796 C CA . GLU A 1 100 ? -14.180 -8.816 -0.328 1.00 92.94 100 GLU A CA 1
ATOM 797 C C . GLU A 1 100 ? -13.708 -9.895 -1.298 1.00 92.94 100 GLU A C 1
ATOM 799 O O . GLU A 1 100 ? -12.540 -9.948 -1.664 1.00 92.94 100 GLU A O 1
ATOM 804 N N . GLY A 1 101 ? -14.614 -10.790 -1.706 1.00 85.38 101 GLY A N 1
ATOM 805 C CA . GLY A 1 101 ? -14.337 -11.751 -2.781 1.00 85.38 101 GLY A CA 1
ATOM 806 C C . GLY A 1 101 ? -13.169 -12.715 -2.532 1.00 85.38 101 GLY A C 1
ATOM 807 O O . GLY A 1 101 ? -12.690 -13.327 -3.477 1.00 85.38 101 GLY A O 1
ATOM 808 N N . GLY A 1 102 ? -12.705 -12.867 -1.287 1.00 89.81 102 GLY A N 1
ATOM 809 C CA . GLY A 1 102 ? -11.519 -13.665 -0.961 1.00 89.81 102 GLY A CA 1
ATOM 810 C C . GLY A 1 102 ? -10.196 -12.891 -0.997 1.00 89.81 102 GLY A C 1
ATOM 811 O O . GLY A 1 102 ? -9.193 -13.449 -0.550 1.00 89.81 102 GLY A O 1
ATOM 812 N N . GLY A 1 103 ? -10.211 -11.607 -1.372 1.00 95.62 103 GLY A N 1
ATOM 813 C CA . GLY A 1 103 ? -9.093 -10.655 -1.294 1.00 95.62 103 GLY A CA 1
ATOM 814 C C . GLY A 1 103 ? -9.439 -9.394 -0.485 1.00 95.62 103 GLY A C 1
ATOM 815 O O . GLY A 1 103 ? -10.334 -9.407 0.378 1.00 95.62 103 GLY A O 1
ATOM 816 N N . LEU A 1 104 ? -8.710 -8.317 -0.745 1.00 97.94 104 LEU A N 1
ATOM 817 C CA . LEU A 1 104 ? -8.945 -6.981 -0.212 1.00 97.94 104 LEU A CA 1
ATOM 818 C C . LEU A 1 104 ? -9.535 -6.043 -1.274 1.00 97.94 104 LEU A C 1
ATOM 820 O O . LEU A 1 104 ? -9.096 -6.019 -2.421 1.00 97.94 104 LEU A O 1
ATOM 824 N N . ARG A 1 105 ? -10.491 -5.210 -0.864 1.00 97.50 105 ARG A N 1
ATOM 825 C CA . ARG A 1 105 ? -10.859 -3.970 -1.556 1.00 97.50 105 ARG A CA 1
ATOM 826 C C . ARG A 1 105 ? -10.310 -2.797 -0.752 1.00 97.50 105 ARG A C 1
ATOM 828 O O . ARG A 1 105 ? -10.525 -2.748 0.458 1.00 97.50 105 ARG A O 1
ATOM 835 N N . ALA A 1 106 ? -9.642 -1.856 -1.408 1.00 97.62 106 ALA A N 1
ATOM 836 C CA . ALA A 1 106 ? -9.123 -0.639 -0.791 1.00 97.62 106 ALA A CA 1
ATOM 837 C C . ALA A 1 106 ? -9.792 0.591 -1.407 1.00 97.62 106 ALA A C 1
ATOM 839 O O . ALA A 1 106 ? -9.798 0.751 -2.625 1.00 97.62 106 ALA A O 1
ATOM 840 N N . GLU A 1 107 ? -10.342 1.469 -0.577 1.00 96.38 107 GLU A N 1
ATOM 841 C CA . GLU A 1 107 ? -10.980 2.715 -1.004 1.00 96.38 107 GLU A CA 1
ATOM 842 C C . GLU A 1 107 ? -10.160 3.912 -0.537 1.00 96.38 107 GLU A C 1
ATOM 844 O O . GLU A 1 107 ? -9.897 4.059 0.657 1.00 96.38 107 GLU A O 1
ATOM 849 N N . PHE A 1 108 ? -9.756 4.768 -1.476 1.00 96.50 108 PHE A N 1
ATOM 850 C CA . PHE A 1 108 ? -8.970 5.956 -1.162 1.00 96.50 108 PHE A CA 1
ATOM 851 C C . PHE A 1 108 ? -9.792 6.971 -0.364 1.00 96.50 108 PHE A C 1
ATOM 853 O O . PHE A 1 108 ? -10.896 7.352 -0.769 1.00 96.50 108 PHE A O 1
ATOM 860 N N . VAL A 1 109 ? -9.234 7.460 0.743 1.00 95.31 109 VAL A N 1
ATOM 861 C CA . VAL A 1 109 ? -9.858 8.497 1.567 1.00 95.31 109 VAL A CA 1
ATOM 862 C C . VAL A 1 109 ? -9.711 9.845 0.864 1.00 95.31 109 VAL A C 1
ATOM 864 O O . VAL A 1 109 ? -8.627 10.422 0.811 1.00 95.31 109 VAL A O 1
ATOM 867 N N . SER A 1 110 ? -10.812 10.368 0.321 1.00 89.56 110 SER A N 1
ATOM 868 C CA . SER A 1 110 ? -10.851 11.697 -0.299 1.00 89.56 110 SER A CA 1
ATOM 869 C C . SER A 1 110 ? -12.249 12.324 -0.243 1.00 89.56 110 SER A C 1
ATOM 871 O O . SER A 1 110 ? -13.229 11.647 0.060 1.00 89.56 110 SER A O 1
ATOM 873 N N . GLU A 1 111 ? -12.348 13.629 -0.520 1.00 78.38 111 GLU A N 1
ATOM 874 C CA . GLU A 1 111 ? -13.617 14.382 -0.481 1.00 78.38 111 GLU A CA 1
ATOM 875 C C . GLU A 1 111 ? -14.587 14.024 -1.624 1.00 78.38 111 GLU A C 1
ATOM 877 O O . GLU A 1 111 ? -15.788 14.281 -1.542 1.00 78.38 111 GLU A O 1
ATOM 882 N N . THR A 1 112 ? -14.074 13.429 -2.699 1.00 80.06 112 THR A N 1
ATOM 883 C CA . THR A 1 112 ? -14.838 12.948 -3.861 1.00 80.06 112 THR A CA 1
ATOM 884 C C . THR A 1 112 ? -14.735 11.427 -3.952 1.00 80.06 112 THR A C 1
ATOM 886 O O . THR A 1 112 ? -13.855 10.864 -3.310 1.00 80.06 112 THR A O 1
ATOM 889 N N . PRO A 1 113 ? -15.572 10.724 -4.741 1.00 75.62 113 PRO A N 1
ATOM 890 C CA . PRO A 1 113 ? -15.383 9.291 -4.958 1.00 75.62 113 PRO A CA 1
ATOM 891 C C . PRO A 1 113 ? -13.949 9.000 -5.426 1.00 75.62 113 PRO A C 1
ATOM 893 O O . PRO A 1 113 ? -13.546 9.435 -6.506 1.00 75.62 113 PRO A O 1
ATOM 896 N N . GLY A 1 114 ? -13.175 8.344 -4.561 1.00 75.06 114 GLY A N 1
ATOM 897 C CA . GLY A 1 114 ? -11.753 8.088 -4.760 1.00 75.06 114 GLY A CA 1
ATOM 898 C C . GLY A 1 114 ? -11.484 6.827 -5.579 1.00 75.06 114 GLY A C 1
ATOM 899 O O . GLY A 1 114 ? -12.392 6.071 -5.930 1.00 75.06 114 GLY A O 1
ATOM 900 N N . THR A 1 115 ? -10.207 6.579 -5.865 1.00 90.25 115 THR A N 1
ATOM 901 C CA . THR A 1 115 ? -9.752 5.320 -6.464 1.00 90.25 115 THR A CA 1
ATOM 902 C C . THR A 1 115 ? -10.152 4.143 -5.576 1.00 90.25 115 THR A C 1
ATOM 904 O O . THR A 1 115 ? -9.944 4.173 -4.364 1.00 90.25 115 THR A O 1
ATOM 907 N N . THR A 1 116 ? -10.713 3.099 -6.185 1.00 95.56 116 THR A N 1
ATOM 908 C CA . THR A 1 116 ? -10.943 1.810 -5.524 1.00 95.56 116 THR A CA 1
ATOM 909 C C . THR A 1 116 ? -10.034 0.766 -6.149 1.00 95.56 116 THR A C 1
ATOM 911 O O . THR A 1 116 ? -10.047 0.588 -7.370 1.00 95.56 116 THR A O 1
ATOM 914 N N . LEU A 1 117 ? -9.260 0.088 -5.310 1.00 97.44 117 LEU A N 1
ATOM 915 C CA . LEU A 1 117 ? -8.390 -1.010 -5.698 1.00 97.44 117 LEU A CA 1
ATOM 916 C C . LEU A 1 117 ? -8.991 -2.340 -5.258 1.00 97.44 117 LEU A C 1
ATOM 918 O O . LEU A 1 117 ? -9.595 -2.432 -4.191 1.00 97.44 117 LEU A O 1
ATOM 922 N N . TYR A 1 118 ? -8.786 -3.369 -6.069 1.00 97.81 118 TYR A N 1
ATOM 923 C CA . TYR A 1 118 ? -9.188 -4.740 -5.777 1.00 97.81 118 TYR A CA 1
ATOM 924 C C . TYR A 1 118 ? -7.974 -5.646 -5.888 1.00 97.81 118 TYR A C 1
ATOM 926 O O . TYR A 1 118 ? -7.304 -5.648 -6.922 1.00 97.81 118 TYR A O 1
ATOM 934 N N . GLU A 1 119 ? -7.705 -6.411 -4.838 1.00 97.88 119 GLU A N 1
ATOM 935 C CA . GLU A 1 119 ? -6.688 -7.452 -4.840 1.00 97.88 119 GLU A CA 1
ATOM 936 C C . GLU A 1 119 ? -7.030 -8.505 -5.899 1.00 97.88 119 GLU A C 1
ATOM 938 O O . GLU A 1 119 ? -8.144 -9.031 -5.947 1.00 97.88 119 GLU A O 1
ATOM 943 N N . THR A 1 120 ? -6.061 -8.808 -6.754 1.00 97.00 120 THR A N 1
ATOM 944 C CA . THR A 1 120 ? -6.174 -9.826 -7.803 1.00 97.00 120 THR A CA 1
ATOM 945 C C . THR A 1 120 ? -5.272 -11.024 -7.562 1.00 97.00 120 THR A C 1
ATOM 947 O O . THR A 1 120 ? -5.535 -12.094 -8.105 1.00 97.00 120 THR A O 1
ATOM 950 N N . GLU A 1 121 ? -4.209 -10.853 -6.777 1.00 96.44 121 GLU A N 1
ATOM 951 C CA . GLU A 1 121 ? -3.224 -11.895 -6.505 1.00 96.44 121 GLU A CA 1
ATOM 952 C C . GLU A 1 121 ? -2.557 -11.667 -5.146 1.00 96.44 121 GLU A C 1
ATOM 954 O O . GLU A 1 121 ? -2.358 -10.528 -4.727 1.00 96.44 121 GLU A O 1
ATOM 959 N N . THR A 1 122 ? -2.187 -12.768 -4.492 1.00 97.00 122 THR A N 1
ATOM 960 C CA . THR A 1 122 ? -1.365 -12.811 -3.280 1.00 97.00 122 THR A CA 1
ATOM 961 C C . THR A 1 122 ? -0.204 -13.780 -3.522 1.00 97.00 122 THR A C 1
ATOM 963 O O . THR A 1 122 ? -0.433 -14.890 -4.005 1.00 97.00 122 THR A O 1
ATOM 966 N N . SER A 1 123 ? 1.008 -13.403 -3.118 1.00 96.44 123 SER A N 1
ATOM 967 C CA . SER A 1 123 ? 2.219 -14.235 -3.143 1.00 96.44 123 SER A CA 1
ATOM 968 C C . SER A 1 123 ? 3.041 -14.055 -1.858 1.00 96.44 123 SER A C 1
ATOM 970 O O . SER A 1 123 ? 2.876 -13.061 -1.154 1.00 96.44 123 SER A O 1
ATOM 972 N N . ASP A 1 124 ? 3.914 -15.007 -1.536 1.00 94.94 124 ASP A N 1
ATOM 973 C CA . ASP A 1 124 ? 4.971 -14.891 -0.518 1.00 94.94 124 ASP A CA 1
ATOM 974 C C . ASP A 1 124 ? 6.341 -14.524 -1.126 1.00 94.94 124 ASP A C 1
ATOM 976 O O . ASP A 1 124 ? 7.322 -14.326 -0.406 1.00 94.94 124 ASP A O 1
ATOM 980 N N . GLU A 1 125 ? 6.419 -14.398 -2.453 1.00 94.19 125 GLU A N 1
ATOM 981 C CA . GLU A 1 125 ? 7.625 -13.959 -3.149 1.00 94.19 125 GLU A CA 1
ATOM 982 C C . GLU A 1 125 ? 7.834 -12.437 -3.007 1.00 94.19 125 GLU A C 1
ATOM 984 O O . GLU A 1 125 ? 6.867 -11.670 -3.084 1.00 94.19 125 GLU A O 1
ATOM 989 N N . PRO A 1 126 ? 9.086 -11.962 -2.839 1.00 91.00 126 PRO A N 1
ATOM 990 C CA . PRO A 1 126 ? 9.377 -10.533 -2.763 1.00 91.00 126 PRO A CA 1
ATOM 991 C C . PRO A 1 126 ? 9.003 -9.792 -4.048 1.00 91.00 126 PRO A C 1
ATOM 993 O O . PRO A 1 126 ? 9.182 -10.313 -5.151 1.00 91.00 126 PRO A O 1
ATOM 996 N N . LEU A 1 127 ? 8.599 -8.525 -3.921 1.00 90.44 127 LEU A N 1
ATOM 997 C CA . LEU A 1 127 ? 8.320 -7.685 -5.083 1.00 90.44 127 LEU A CA 1
ATOM 998 C C . LEU A 1 127 ? 9.591 -7.488 -5.926 1.00 90.44 127 LEU A C 1
ATOM 1000 O O . LEU A 1 127 ? 10.667 -7.162 -5.407 1.00 90.44 127 LEU A O 1
ATOM 1004 N N . LEU A 1 128 ? 9.484 -7.691 -7.239 1.00 85.75 128 LEU A N 1
ATOM 1005 C CA . LEU A 1 128 ? 10.620 -7.541 -8.141 1.00 85.75 128 LEU A CA 1
ATOM 1006 C C . LEU A 1 128 ? 10.912 -6.057 -8.379 1.00 85.75 128 LEU A C 1
ATOM 1008 O O . LEU A 1 128 ? 10.159 -5.371 -9.061 1.00 85.75 128 LEU A O 1
ATOM 1012 N N . CYS A 1 129 ? 12.038 -5.590 -7.845 1.00 83.19 129 CYS A N 1
ATOM 1013 C CA . CYS A 1 129 ? 12.491 -4.212 -7.989 1.00 83.19 129 CYS A CA 1
ATOM 1014 C C . CYS A 1 129 ? 13.849 -4.200 -8.681 1.00 83.19 129 CYS A C 1
ATOM 1016 O O . CYS A 1 129 ? 14.841 -4.697 -8.135 1.00 83.19 129 CYS A O 1
ATOM 1018 N N . TYR A 1 130 ? 13.905 -3.625 -9.877 1.00 75.81 130 TYR A N 1
ATOM 1019 C CA . TYR A 1 130 ? 15.170 -3.332 -10.529 1.00 75.81 130 TYR A CA 1
ATOM 1020 C C . TYR A 1 130 ? 15.682 -2.056 -9.867 1.00 75.81 130 TYR A C 1
ATOM 1022 O O . TYR A 1 130 ? 15.140 -0.981 -10.093 1.00 75.81 130 TYR A O 1
ATOM 1030 N N . GLY A 1 131 ? 16.659 -2.190 -8.963 1.00 64.69 131 GLY A N 1
ATOM 1031 C CA . GLY A 1 131 ? 17.260 -1.052 -8.259 1.00 64.69 131 GLY A CA 1
ATOM 1032 C C . GLY A 1 131 ? 17.688 0.081 -9.210 1.00 64.69 131 GLY A C 1
ATOM 1033 O O . GLY A 1 131 ? 17.691 -0.111 -10.429 1.00 64.69 131 GLY A O 1
ATOM 1034 N N . PRO A 1 132 ? 18.069 1.258 -8.679 1.00 62.97 132 PRO A N 1
ATOM 1035 C CA . PRO A 1 132 ? 18.267 2.468 -9.474 1.00 62.97 132 PRO A CA 1
ATOM 1036 C C . PRO A 1 132 ? 19.093 2.173 -10.725 1.00 62.97 132 PRO A C 1
ATOM 1038 O O . PRO A 1 132 ? 20.135 1.519 -10.638 1.00 62.97 132 PRO A O 1
ATOM 1041 N N . ARG A 1 133 ? 18.617 2.628 -11.893 1.00 60.09 133 ARG A N 1
ATOM 1042 C CA . ARG A 1 133 ? 19.328 2.474 -13.169 1.00 60.09 133 ARG A CA 1
ATOM 1043 C C . ARG A 1 133 ? 20.687 3.170 -13.064 1.00 60.09 133 ARG A C 1
ATOM 1045 O O .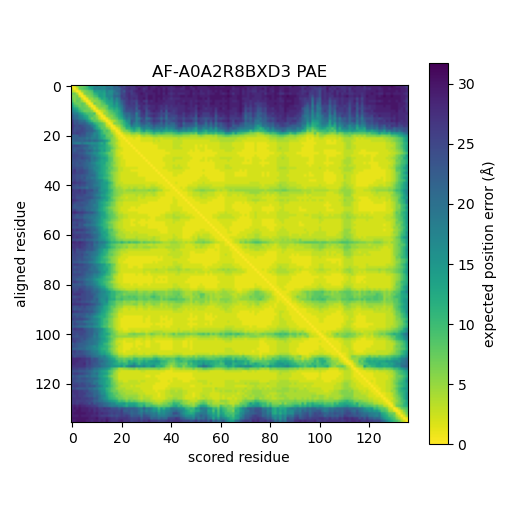 ARG A 1 133 ? 20.804 4.352 -13.373 1.00 60.09 133 ARG A O 1
ATOM 1052 N N . ILE A 1 134 ? 21.720 2.447 -12.633 1.00 57.84 134 ILE A N 1
ATOM 1053 C CA . ILE A 1 134 ? 23.103 2.916 -12.694 1.00 57.84 134 ILE A CA 1
ATOM 1054 C C . ILE A 1 134 ? 23.501 2.843 -14.170 1.00 57.84 134 ILE A C 1
ATOM 1056 O O . ILE A 1 134 ? 23.928 1.803 -14.668 1.00 57.84 134 ILE A O 1
ATOM 1060 N N . GLY A 1 135 ? 23.243 3.926 -14.901 1.00 55.78 135 GLY A N 1
ATOM 1061 C CA . GLY A 1 135 ? 23.661 4.067 -16.291 1.00 55.78 135 GLY A CA 1
ATOM 1062 C C . GLY A 1 135 ? 25.186 4.127 -16.393 1.00 55.78 135 GLY A C 1
ATOM 1063 O O . GLY A 1 135 ? 25.825 4.842 -15.620 1.00 55.78 135 GLY A O 1
ATOM 1064 N N . VAL A 1 136 ? 25.746 3.360 -17.332 1.00 53.03 136 VAL A N 1
ATOM 1065 C CA . VAL A 1 136 ? 27.128 3.500 -17.827 1.00 53.03 136 VAL A CA 1
ATOM 1066 C C . VAL A 1 136 ? 27.235 4.606 -18.867 1.00 53.03 136 VAL A C 1
ATOM 1068 O O . VAL A 1 136 ? 26.238 4.824 -19.593 1.00 53.03 136 VAL A O 1
#

Organism: NCBI:txid1501240

Radius of gyration: 21.8 Å; Cα contacts (8 Å, |Δi|>4): 249; chains: 1; bounding box: 97×38×31 Å

Secondary structure (DSSP, 8-state):
------------------PPPPPPHHHHHHHHTTEEEEEEETTEEEEEEEE-GGGEEEEE-SSS--EEEEEEEETTEEEEEEB-TTSPBPPPEEEEEEEETTEEEEEE--SS---EEEEEEEESSPP---------

Solvent-accessible surface area (backbone atoms only — not comparable to full-atom values): 8060 Å² total; per-residue (Å²): 141,79,83,84,78,80,79,77,80,79,77,82,73,80,77,79,79,73,77,81,70,59,48,51,62,71,55,47,50,69,75,39,53,63,27,22,38,31,31,23,38,95,90,36,88,50,32,36,38,26,30,38,73,96,42,32,34,39,38,25,69,77,77,30,50,65,33,49,33,40,54,48,70,54,98,72,25,46,28,34,33,34,41,46,102,85,70,46,77,46,77,72,51,39,26,37,38,32,85,45,99,92,39,44,34,37,37,41,70,59,100,55,96,49,64,52,36,35,48,78,46,77,42,74,59,79,71,78,57,60,66,82,85,81,78,129

Mean predicted aligned error: 8.51 Å